Protein AF-W4V9T0-F1 (afdb_monomer)

InterPro domains:
  IPR025334 Domain of unknown function DUF4240 [PF14024] (1-126)

Radius of gyration: 16.54 Å; Cα contacts (8 Å, |Δi|>4): 198; chains: 1; bounding box: 36×35×48 Å

Structure (mmCIF, N/CA/C/O backbone):
data_AF-W4V9T0-F1
#
_entry.id   AF-W4V9T0-F1
#
loop_
_atom_site.group_PDB
_atom_site.id
_atom_site.type_symbol
_atom_site.label_atom_id
_atom_site.label_alt_id
_atom_site.label_comp_id
_atom_site.label_asym_id
_atom_site.label_entity_id
_atom_site.label_seq_id
_atom_site.pdbx_PDB_ins_code
_atom_site.Cartn_x
_atom_site.Cartn_y
_atom_site.Cartn_z
_atom_site.occupancy
_atom_site.B_iso_or_equiv
_atom_site.auth_seq_id
_atom_site.auth_comp_id
_atom_site.auth_asym_id
_atom_site.auth_atom_id
_atom_site.pdbx_PDB_model_num
ATOM 1 N N . MET A 1 1 ? -16.808 -3.045 7.007 1.00 94.62 1 MET A N 1
ATOM 2 C CA . MET A 1 1 ? -16.884 -2.157 5.826 1.00 94.62 1 MET A CA 1
ATOM 3 C C . MET A 1 1 ? -16.860 -2.971 4.545 1.00 94.62 1 MET A C 1
ATOM 5 O O . MET A 1 1 ? -16.642 -4.174 4.599 1.00 94.62 1 MET A O 1
ATOM 9 N N . ASN A 1 2 ? -17.114 -2.325 3.405 1.00 96.62 2 ASN A N 1
ATOM 10 C CA . ASN A 1 2 ? -16.935 -2.887 2.065 1.00 96.62 2 ASN A CA 1
ATOM 11 C C . ASN A 1 2 ? -15.796 -2.164 1.320 1.00 96.62 2 ASN A C 1
ATOM 13 O O . ASN A 1 2 ? -15.289 -1.150 1.803 1.00 96.62 2 ASN A O 1
ATOM 17 N N . ASP A 1 3 ? -15.427 -2.662 0.136 1.00 97.94 3 ASP A N 1
ATOM 18 C CA . ASP A 1 3 ? -14.337 -2.107 -0.678 1.00 97.94 3 ASP A CA 1
ATOM 19 C C . ASP A 1 3 ? -14.522 -0.619 -1.010 1.00 97.94 3 ASP A C 1
ATOM 21 O O . ASP A 1 3 ? -13.559 0.139 -0.976 1.00 97.94 3 ASP A O 1
ATOM 25 N N . ASN A 1 4 ? -15.752 -0.173 -1.286 1.00 97.94 4 ASN A N 1
ATOM 26 C CA . ASN A 1 4 ? -16.007 1.237 -1.590 1.00 97.94 4 ASN A CA 1
ATOM 27 C C . ASN A 1 4 ? -15.644 2.129 -0.402 1.00 97.94 4 ASN A C 1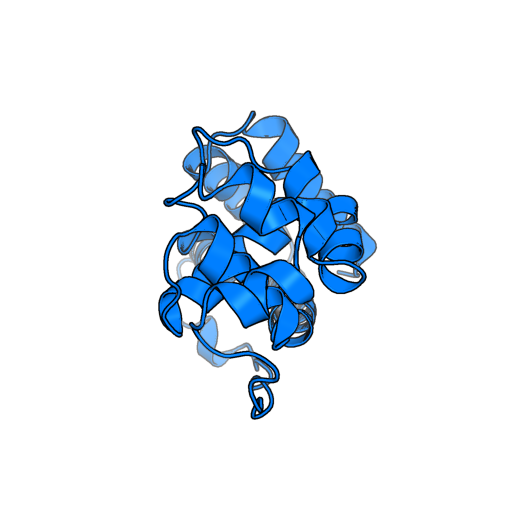
ATOM 29 O O . ASN A 1 4 ? -14.969 3.137 -0.577 1.00 97.94 4 ASN A O 1
ATOM 33 N N . LYS A 1 5 ? -16.045 1.739 0.815 1.00 98.00 5 LYS A N 1
ATOM 34 C CA . LYS A 1 5 ? -15.739 2.532 2.004 1.00 98.00 5 LYS A CA 1
ATOM 35 C C . LYS A 1 5 ? -14.250 2.514 2.357 1.00 98.00 5 LYS A C 1
ATOM 37 O O . LYS A 1 5 ? -13.732 3.523 2.825 1.00 98.00 5 LYS A O 1
ATOM 42 N N . PHE A 1 6 ? -13.577 1.390 2.123 1.00 98.69 6 PHE A N 1
ATOM 43 C CA . PHE A 1 6 ? -12.125 1.288 2.254 1.00 98.69 6 PHE A CA 1
ATOM 44 C C . PHE A 1 6 ? -11.420 2.304 1.344 1.00 98.69 6 PHE A C 1
ATOM 46 O O . PHE A 1 6 ? -10.661 3.138 1.832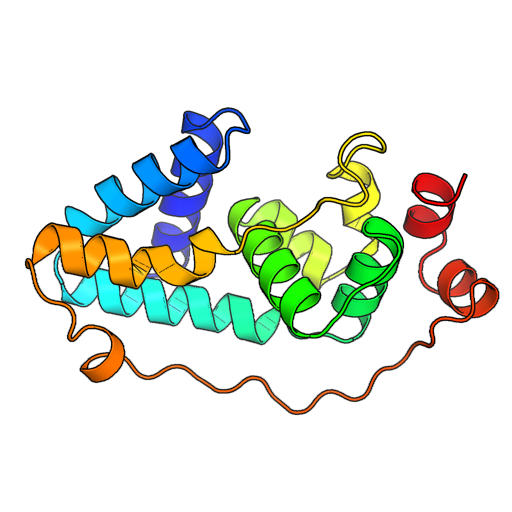 1.00 98.69 6 PHE A O 1
ATOM 53 N N . TRP A 1 7 ? -11.742 2.296 0.047 1.00 98.69 7 TRP A N 1
ATOM 54 C CA . TRP A 1 7 ? -11.132 3.216 -0.912 1.00 98.69 7 TRP A CA 1
ATOM 55 C C . TRP A 1 7 ? -11.479 4.680 -0.630 1.00 98.69 7 TRP A C 1
ATOM 57 O O . TRP A 1 7 ? -10.592 5.521 -0.698 1.00 98.69 7 TRP A O 1
ATOM 67 N N . GLU A 1 8 ? -12.708 4.984 -0.196 1.00 98.19 8 GLU A N 1
ATOM 68 C CA . GLU A 1 8 ? -13.071 6.336 0.260 1.00 98.19 8 GLU A CA 1
ATOM 69 C C . GLU A 1 8 ? -12.153 6.843 1.385 1.00 98.19 8 GLU A C 1
ATOM 71 O O . GLU A 1 8 ? -11.761 8.007 1.373 1.00 98.19 8 GLU A O 1
ATOM 76 N N . LEU A 1 9 ? -11.810 5.996 2.366 1.00 98.50 9 LEU A N 1
ATOM 77 C CA . LEU A 1 9 ? -10.926 6.382 3.474 1.00 98.50 9 LEU A CA 1
ATOM 78 C C . LEU A 1 9 ? -9.496 6.656 2.993 1.00 98.50 9 LEU A C 1
ATOM 80 O O . LEU A 1 9 ? -8.892 7.645 3.418 1.00 98.50 9 LEU A O 1
ATOM 84 N N . ILE A 1 10 ? -8.979 5.814 2.093 1.00 98.56 10 ILE A N 1
ATOM 85 C CA . ILE A 1 10 ? -7.664 6.000 1.470 1.00 98.56 10 ILE A CA 1
ATOM 86 C C . ILE A 1 10 ? -7.639 7.308 0.667 1.00 98.56 10 ILE A C 1
ATOM 88 O O . ILE A 1 10 ? -6.806 8.174 0.944 1.00 98.56 10 ILE A O 1
ATOM 92 N N . ASP A 1 11 ? -8.590 7.504 -0.246 1.00 97.56 11 ASP A N 1
ATOM 93 C CA . ASP A 1 11 ? -8.662 8.679 -1.121 1.00 97.56 11 ASP A CA 1
ATOM 94 C C . ASP A 1 11 ? -8.826 9.978 -0.315 1.00 97.56 11 ASP A C 1
ATOM 96 O O . ASP A 1 11 ? -8.166 10.989 -0.586 1.00 97.56 11 ASP A O 1
ATOM 100 N N . ASP A 1 12 ? -9.662 9.964 0.729 1.00 97.12 12 ASP A N 1
ATOM 101 C CA . ASP A 1 12 ? -9.829 11.112 1.619 1.00 97.12 12 ASP A CA 1
ATOM 102 C C . ASP A 1 12 ? -8.556 11.430 2.408 1.00 97.12 12 ASP A C 1
ATOM 104 O O . ASP A 1 12 ? -8.241 12.612 2.587 1.00 97.12 12 ASP A O 1
ATOM 108 N N . SER A 1 13 ? -7.827 10.412 2.879 1.00 97.75 13 SER A N 1
ATOM 109 C CA . SER A 1 13 ? -6.560 10.605 3.596 1.00 97.75 13 SER A CA 1
ATOM 110 C C . SER A 1 13 ? -5.497 11.228 2.685 1.00 97.75 13 SER A C 1
ATOM 112 O O . SER A 1 13 ? -4.932 12.262 3.046 1.00 97.75 13 SER A O 1
ATOM 114 N N . LYS A 1 14 ? -5.323 10.701 1.464 1.00 96.56 14 LYS A N 1
ATOM 115 C CA . LYS A 1 14 ? -4.399 11.223 0.445 1.00 96.56 14 LYS A CA 1
ATOM 116 C C . LYS A 1 14 ? -4.723 12.670 0.075 1.00 96.56 14 LYS A C 1
ATOM 118 O O . LYS A 1 14 ? -3.857 13.545 0.031 1.00 96.56 14 LYS A O 1
ATOM 123 N N . ARG A 1 15 ? -6.004 12.966 -0.155 1.00 96.75 15 ARG A N 1
ATOM 124 C CA . ARG A 1 15 ? -6.456 14.319 -0.508 1.00 96.75 15 ARG A CA 1
ATOM 125 C C . ARG A 1 15 ? -6.213 15.325 0.617 1.00 96.75 15 ARG A C 1
ATOM 127 O O . ARG A 1 15 ? -5.872 16.477 0.345 1.00 96.75 15 ARG A O 1
ATOM 134 N N . LYS A 1 16 ? -6.426 14.929 1.875 1.00 96.62 16 LYS A N 1
ATOM 135 C CA . LYS A 1 16 ? -6.213 15.801 3.042 1.00 96.62 16 LYS A CA 1
ATOM 136 C C . LYS A 1 16 ? -4.734 15.987 3.368 1.00 96.62 16 LYS A C 1
ATOM 138 O O . LYS A 1 16 ? -4.369 17.074 3.817 1.00 96.62 16 LYS A O 1
ATOM 143 N N . SER A 1 17 ? -3.906 14.974 3.123 1.00 96.56 17 SER A N 1
ATOM 144 C CA . SER A 1 17 ? -2.473 15.023 3.402 1.00 96.56 17 SER A CA 1
ATOM 145 C C . SER A 1 17 ? -1.700 15.922 2.441 1.00 96.56 17 SER A C 1
ATOM 147 O O . SER A 1 17 ? -0.686 16.494 2.828 1.00 96.56 17 SER A O 1
ATOM 149 N N . LYS A 1 18 ? -2.215 16.121 1.217 1.00 94.06 18 LYS A N 1
ATOM 150 C CA . LYS A 1 18 ? -1.578 16.937 0.167 1.00 94.06 18 LYS A CA 1
ATOM 151 C C . LYS A 1 18 ? -0.160 16.456 -0.172 1.00 94.06 18 LYS A C 1
ATOM 153 O O . LYS A 1 18 ? 0.723 17.280 -0.394 1.00 94.06 18 LYS A O 1
ATOM 158 N N . GLY A 1 19 ? 0.027 15.136 -0.206 1.00 89.19 19 GLY A N 1
ATOM 159 C CA . GLY A 1 19 ? 1.304 14.499 -0.542 1.00 89.19 19 GLY A CA 1
ATOM 160 C C . GLY A 1 19 ? 2.249 14.292 0.642 1.00 89.19 19 GLY A C 1
ATOM 161 O O . GLY A 1 19 ? 3.369 13.860 0.434 1.00 89.19 19 GLY A O 1
ATOM 162 N N . ASP A 1 20 ? 1.817 14.588 1.869 1.00 96.38 20 ASP A N 1
ATOM 163 C CA . ASP A 1 20 ? 2.590 14.344 3.090 1.00 96.38 20 ASP A CA 1
ATOM 164 C C . ASP A 1 20 ? 2.250 12.948 3.666 1.00 96.38 20 ASP A C 1
ATOM 166 O O . ASP A 1 20 ? 1.108 12.744 4.098 1.00 96.38 20 ASP A O 1
ATOM 170 N N . PRO A 1 21 ? 3.178 11.973 3.656 1.00 95.38 21 PRO A N 1
ATOM 171 C CA . PRO A 1 21 ? 2.895 10.613 4.119 1.00 95.38 21 PRO A CA 1
ATOM 172 C C . PRO A 1 21 ? 2.502 10.555 5.599 1.00 95.38 21 PRO A C 1
ATOM 174 O O . PRO A 1 21 ? 1.508 9.914 5.941 1.00 95.38 21 PRO A O 1
ATOM 177 N N . GLU A 1 22 ? 3.196 11.293 6.468 1.00 97.38 22 GLU A N 1
ATOM 178 C CA . GLU A 1 22 ? 2.915 11.317 7.909 1.00 97.38 22 GLU A CA 1
ATOM 179 C C . GLU A 1 22 ? 1.490 11.820 8.168 1.00 97.38 22 GLU A C 1
ATOM 181 O O . GLU A 1 22 ? 0.698 11.168 8.854 1.00 97.38 22 GLU A O 1
ATOM 186 N N . LYS A 1 23 ? 1.096 12.927 7.521 1.00 98.25 23 LYS A N 1
ATOM 187 C CA . LYS A 1 23 ? -0.284 13.428 7.625 1.00 98.25 23 LYS A CA 1
ATOM 188 C C . LYS A 1 23 ? -1.304 12.440 7.075 1.00 98.25 23 LYS A C 1
ATOM 190 O O . LYS A 1 23 ? -2.429 12.384 7.575 1.00 98.25 23 LYS A O 1
ATOM 195 N N . GLN A 1 24 ? -0.967 11.696 6.020 1.00 98.50 24 GLN A N 1
ATOM 196 C CA . GLN A 1 24 ? -1.871 10.688 5.471 1.00 98.50 24 GLN A CA 1
ATOM 197 C C . GLN A 1 24 ? -2.162 9.602 6.509 1.00 98.50 24 GLN A C 1
ATOM 199 O O . GLN A 1 24 ? -3.336 9.291 6.728 1.00 98.50 24 GLN A O 1
ATOM 204 N N . ILE A 1 25 ? -1.127 9.101 7.189 1.00 98.56 25 ILE A N 1
ATOM 205 C CA . ILE A 1 25 ? -1.262 8.148 8.296 1.00 98.56 25 ILE A CA 1
ATOM 206 C C . ILE A 1 25 ? -2.097 8.744 9.425 1.00 98.56 25 ILE A C 1
ATOM 208 O O . ILE A 1 25 ? -3.083 8.128 9.829 1.00 98.56 25 ILE A O 1
ATOM 212 N N . GLU A 1 26 ? -1.792 9.963 9.880 1.00 98.38 26 GLU A N 1
ATOM 213 C CA . GLU A 1 26 ? -2.549 10.629 10.948 1.00 98.38 26 GLU A CA 1
ATOM 214 C C . GLU A 1 26 ? -4.049 10.708 10.633 1.00 98.38 26 GLU A C 1
ATOM 216 O O . GLU A 1 26 ? -4.891 10.355 11.469 1.00 98.38 26 GLU A O 1
ATOM 221 N N . PHE A 1 27 ? -4.408 11.143 9.419 1.00 98.38 27 PHE A N 1
ATOM 222 C CA . PHE A 1 27 ? -5.805 11.219 8.999 1.00 98.38 27 PHE A CA 1
ATOM 223 C C . PHE A 1 27 ? -6.452 9.841 8.907 1.00 98.38 27 PHE A C 1
ATOM 225 O O . PHE A 1 27 ? -7.607 9.689 9.312 1.00 98.38 27 PHE A O 1
ATOM 232 N N . LEU A 1 28 ? -5.747 8.859 8.350 1.00 98.25 28 LEU A N 1
ATOM 233 C CA . LEU A 1 28 ? -6.281 7.522 8.140 1.00 98.25 28 LEU A CA 1
ATOM 234 C C . LEU A 1 28 ? -6.521 6.813 9.479 1.00 98.25 28 LEU A C 1
ATOM 236 O O . LEU A 1 28 ? -7.646 6.386 9.738 1.00 98.25 28 LEU A O 1
ATOM 240 N N . VAL A 1 29 ? -5.522 6.798 10.366 1.00 98.75 29 VAL A N 1
ATOM 241 C CA . VAL A 1 29 ? -5.606 6.229 11.721 1.00 98.75 29 VAL A CA 1
ATOM 242 C C . VAL A 1 29 ? -6.726 6.890 12.519 1.00 98.75 29 VAL A C 1
ATOM 244 O O . VAL A 1 29 ? -7.573 6.192 13.078 1.00 98.75 29 VAL A O 1
ATOM 247 N N . SER A 1 30 ? -6.792 8.227 12.516 1.00 98.38 30 SER A N 1
ATOM 248 C CA . SER A 1 30 ? -7.840 8.962 13.235 1.00 98.38 30 SER A CA 1
ATOM 249 C C . SER A 1 30 ? -9.237 8.599 12.728 1.00 98.38 30 SER A C 1
ATOM 251 O O . SER A 1 30 ? -10.130 8.327 13.524 1.00 98.38 30 SER A O 1
ATOM 253 N N . ASN A 1 31 ? -9.442 8.539 11.408 1.00 98.06 31 ASN A N 1
ATOM 254 C CA . ASN A 1 31 ? -10.754 8.206 10.847 1.00 98.06 31 ASN A CA 1
ATOM 255 C C . ASN A 1 31 ? -11.147 6.744 11.109 1.00 98.06 31 ASN A C 1
ATOM 257 O O . ASN A 1 31 ? -12.322 6.473 11.351 1.00 98.06 31 ASN A O 1
ATOM 261 N N . ILE A 1 32 ? -10.195 5.805 11.057 1.00 98.56 32 ILE A N 1
ATOM 262 C CA . ILE A 1 32 ? -10.456 4.384 11.325 1.00 98.56 32 ILE A CA 1
ATOM 263 C C . ILE A 1 32 ? -10.776 4.165 12.812 1.00 98.56 32 ILE A C 1
ATOM 265 O O . ILE A 1 32 ? -11.690 3.403 13.126 1.00 98.56 32 ILE A O 1
ATOM 269 N N . ALA A 1 33 ? -10.099 4.860 13.733 1.00 98.56 33 ALA A N 1
ATOM 270 C CA . ALA A 1 33 ? -10.316 4.717 15.177 1.00 98.56 33 ALA A CA 1
ATOM 271 C C . ALA A 1 33 ? -11.733 5.133 15.630 1.00 98.56 33 ALA A C 1
ATOM 273 O O . ALA A 1 33 ? -12.271 4.588 16.604 1.00 98.56 33 ALA A O 1
ATOM 274 N N . GLU A 1 34 ? -12.380 6.042 14.895 1.00 98.19 34 GLU A N 1
ATOM 275 C CA . GLU A 1 34 ? -13.776 6.440 15.126 1.00 98.19 34 GLU A CA 1
ATOM 276 C C . GLU A 1 34 ? -14.787 5.342 14.743 1.00 98.19 34 GLU A C 1
ATOM 278 O O . GLU A 1 34 ? -15.917 5.320 15.240 1.00 98.19 34 GLU A O 1
ATOM 283 N N . LEU A 1 35 ? -14.398 4.374 13.908 1.00 98.00 35 LEU A N 1
ATOM 284 C CA . LEU A 1 35 ? -15.274 3.284 13.473 1.00 98.00 35 L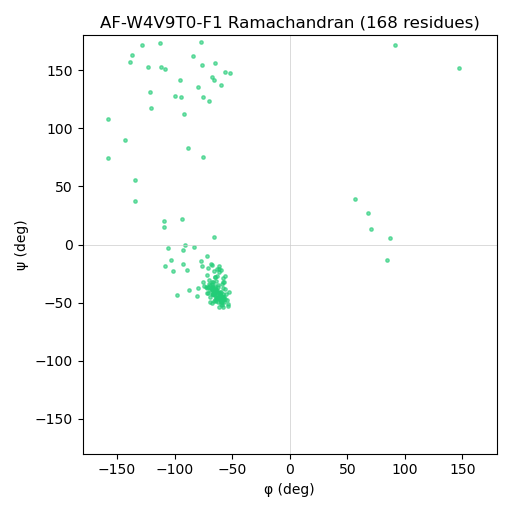EU A CA 1
ATOM 285 C C . LEU A 1 35 ? -15.452 2.219 14.566 1.00 98.00 35 LEU A C 1
ATOM 287 O O . LEU A 1 35 ? -14.572 2.048 15.409 1.00 98.00 35 LEU A O 1
ATOM 291 N N . PRO A 1 36 ? -16.558 1.453 14.581 1.00 98.06 36 PRO A N 1
ATOM 292 C CA . PRO A 1 36 ? -16.685 0.270 15.437 1.00 98.06 36 PRO A CA 1
ATOM 293 C C . PRO A 1 36 ? -15.496 -0.695 15.281 1.00 98.06 36 PRO A C 1
ATOM 295 O O . PRO A 1 36 ? -14.982 -0.845 14.180 1.00 98.06 36 PRO A O 1
ATOM 298 N N . GLU A 1 37 ? -15.094 -1.406 16.342 1.00 97.56 37 GLU A N 1
ATOM 299 C CA . GLU A 1 37 ? -13.937 -2.332 16.297 1.00 97.56 37 GLU A CA 1
ATOM 300 C C . GLU A 1 37 ? -14.029 -3.344 15.144 1.00 97.56 37 GLU A C 1
ATOM 302 O O . GLU A 1 37 ? -13.056 -3.557 14.428 1.00 97.56 37 GLU A O 1
ATOM 307 N N . GLN A 1 38 ? -15.226 -3.888 14.892 1.00 97.06 38 GLN A N 1
ATOM 308 C CA . GLN A 1 38 ? -15.454 -4.800 13.768 1.00 97.06 38 GLN A CA 1
ATOM 309 C C . GLN A 1 38 ? -15.112 -4.167 12.413 1.00 97.06 38 GLN A C 1
ATOM 311 O O . GLN A 1 38 ? -14.592 -4.838 11.531 1.00 97.06 38 GLN A O 1
ATOM 316 N N . GLU A 1 39 ? -15.391 -2.877 12.233 1.00 98.19 39 GLU A N 1
ATOM 317 C CA . GLU A 1 39 ? -15.076 -2.166 10.996 1.00 98.19 39 GLU A CA 1
ATOM 318 C C . GLU A 1 39 ? -13.564 -1.977 10.822 1.00 98.19 39 GLU A C 1
ATOM 320 O O . GLU A 1 39 ? -13.096 -2.029 9.690 1.00 98.19 39 GLU A O 1
ATOM 325 N N . ILE A 1 40 ? -12.795 -1.852 11.912 1.00 98.44 40 ILE A N 1
ATOM 326 C CA . ILE A 1 40 ? -11.322 -1.832 11.866 1.00 98.44 40 ILE A CA 1
ATOM 327 C C . ILE A 1 40 ? -10.784 -3.185 11.377 1.00 98.44 40 ILE A C 1
ATOM 329 O O . ILE A 1 40 ? -9.909 -3.226 10.516 1.00 98.44 40 ILE A O 1
ATOM 333 N N . TYR A 1 41 ? -11.345 -4.300 11.857 1.00 97.94 41 TYR A N 1
ATOM 334 C CA . TYR A 1 41 ? -10.963 -5.634 11.375 1.00 97.94 41 TYR A CA 1
ATOM 335 C C . TYR A 1 41 ? -11.322 -5.842 9.899 1.00 97.94 41 TYR A C 1
ATOM 337 O O . TYR A 1 41 ? -10.536 -6.410 9.143 1.00 97.94 41 TYR A O 1
ATOM 345 N N . GLU A 1 42 ? -12.490 -5.360 9.461 1.00 97.69 42 GLU A N 1
ATOM 346 C CA . GLU A 1 42 ? -12.852 -5.413 8.042 1.00 97.69 42 GLU A CA 1
ATOM 347 C C . GLU A 1 42 ? -11.964 -4.497 7.183 1.00 97.69 42 GLU A C 1
ATOM 349 O O . GLU A 1 42 ? -11.666 -4.865 6.049 1.00 97.69 42 GLU A O 1
ATOM 354 N N . PHE A 1 43 ? -11.515 -3.343 7.698 1.00 98.38 43 PHE A N 1
ATOM 355 C CA . PHE A 1 43 ? -10.521 -2.507 7.015 1.00 98.38 43 PHE A CA 1
ATOM 356 C C . PHE A 1 43 ? -9.230 -3.294 6.782 1.00 98.38 43 PHE A C 1
ATOM 358 O O . PHE A 1 43 ? -8.787 -3.386 5.642 1.00 98.38 43 PHE A O 1
ATOM 365 N N . ASP A 1 44 ? -8.673 -3.917 7.828 1.00 98.12 44 ASP A N 1
ATOM 366 C CA . ASP A 1 44 ? -7.434 -4.703 7.735 1.00 98.12 44 ASP A CA 1
ATOM 367 C C . ASP A 1 44 ? -7.556 -5.845 6.730 1.00 98.12 44 ASP A C 1
ATOM 369 O O . ASP A 1 44 ? -6.697 -6.037 5.875 1.00 98.12 44 ASP A O 1
ATOM 373 N N . LYS A 1 45 ? -8.677 -6.565 6.775 1.00 97.50 45 LYS A N 1
ATOM 374 C CA . LYS A 1 45 ? -8.961 -7.654 5.845 1.00 97.50 45 LYS A CA 1
ATOM 375 C C . LYS A 1 45 ? -9.014 -7.180 4.391 1.00 97.50 45 LYS A C 1
ATOM 377 O O . LYS A 1 45 ? -8.503 -7.870 3.509 1.00 97.50 45 LYS A O 1
ATOM 382 N N . ILE A 1 46 ? -9.643 -6.035 4.121 1.00 98.19 46 ILE A N 1
ATOM 383 C CA . ILE A 1 46 ? -9.709 -5.467 2.768 1.00 98.19 46 ILE A CA 1
ATOM 384 C C . ILE A 1 46 ? -8.337 -4.936 2.343 1.00 98.19 46 ILE A C 1
ATOM 386 O O . ILE A 1 46 ? -7.920 -5.207 1.219 1.00 98.19 46 ILE A O 1
ATOM 390 N N . PHE A 1 47 ? -7.612 -4.260 3.236 1.00 98.25 47 PHE A N 1
ATOM 391 C CA . PHE A 1 47 ? -6.238 -3.830 2.987 1.00 98.25 47 PHE A CA 1
ATOM 392 C C . PHE A 1 47 ? -5.377 -5.025 2.567 1.00 98.25 47 PHE A C 1
ATOM 394 O O . PHE A 1 47 ? -4.773 -5.005 1.499 1.00 98.25 47 PHE A O 1
ATOM 401 N N . TYR A 1 48 ? -5.411 -6.115 3.339 1.00 97.12 48 TYR A N 1
ATOM 402 C CA . TYR A 1 48 ? -4.636 -7.321 3.049 1.00 97.12 48 TYR A CA 1
ATOM 403 C C . TYR A 1 48 ? -5.072 -8.043 1.780 1.00 97.12 48 TYR A C 1
ATOM 405 O O . TYR A 1 48 ? -4.234 -8.606 1.083 1.00 97.12 48 TYR A O 1
ATOM 413 N N . LYS A 1 49 ? -6.360 -8.000 1.429 1.00 97.12 49 LYS A N 1
ATOM 414 C CA . LYS A 1 49 ? -6.839 -8.499 0.134 1.00 97.12 49 LYS A CA 1
ATOM 415 C C . LYS A 1 49 ? -6.139 -7.779 -1.025 1.00 97.12 49 LYS A C 1
ATOM 417 O O . LYS A 1 49 ? -5.695 -8.447 -1.955 1.00 97.12 49 LYS A O 1
ATOM 422 N N . TYR A 1 50 ? -6.031 -6.450 -0.978 1.00 98.38 50 TYR A N 1
ATOM 423 C CA . TYR A 1 50 ? -5.326 -5.677 -2.008 1.00 98.38 50 TYR A CA 1
ATOM 424 C C . TYR A 1 50 ? -3.805 -5.820 -1.901 1.00 98.38 50 TYR A C 1
ATOM 426 O O . TYR A 1 50 ? -3.123 -5.925 -2.913 1.00 98.38 50 TYR A O 1
ATOM 434 N N . TYR A 1 51 ? -3.265 -5.913 -0.692 1.00 98.12 51 TYR A N 1
ATOM 435 C CA . TYR A 1 51 ? -1.844 -6.157 -0.481 1.00 98.12 51 TYR A CA 1
ATOM 436 C C . TYR A 1 51 ? -1.385 -7.483 -1.101 1.00 98.12 51 TYR A C 1
ATOM 438 O O . TYR A 1 51 ? -0.412 -7.522 -1.847 1.00 98.12 51 TYR A O 1
ATOM 446 N N . VAL A 1 52 ? -2.123 -8.570 -0.861 1.00 97.38 52 VAL A N 1
ATOM 447 C CA . VAL A 1 52 ? -1.845 -9.880 -1.466 1.00 97.38 52 VAL A CA 1
ATOM 448 C C . VAL A 1 52 ? -2.046 -9.833 -2.981 1.00 97.38 52 VAL A C 1
ATOM 450 O O . VAL A 1 52 ? -1.231 -10.376 -3.719 1.00 97.38 52 VAL A O 1
ATOM 453 N N . ALA A 1 53 ? -3.096 -9.162 -3.465 1.00 97.44 53 ALA A N 1
ATOM 454 C CA . ALA A 1 53 ? -3.361 -9.063 -4.900 1.00 97.44 53 ALA A CA 1
ATOM 455 C C . ALA A 1 53 ? -2.276 -8.292 -5.672 1.00 97.44 53 ALA A C 1
ATOM 457 O O . ALA A 1 53 ? -2.065 -8.590 -6.843 1.00 97.44 53 ALA A O 1
ATOM 458 N N . SER A 1 54 ? -1.573 -7.344 -5.040 1.00 98.06 54 SER A N 1
ATOM 459 C CA . SER A 1 54 ? -0.457 -6.623 -5.667 1.00 98.06 54 SER A CA 1
ATOM 460 C C . SER A 1 54 ? 0.877 -7.373 -5.615 1.00 98.06 54 SER A C 1
ATOM 462 O O . SER A 1 54 ? 1.856 -6.893 -6.186 1.00 98.06 54 SER A O 1
ATOM 464 N N . TYR A 1 55 ? 0.935 -8.555 -4.990 1.00 97.81 55 TYR A N 1
ATOM 465 C CA . TYR A 1 55 ? 2.119 -9.418 -4.996 1.00 97.81 55 TYR A CA 1
ATOM 466 C C . TYR A 1 55 ? 2.263 -10.130 -6.350 1.00 97.81 55 TYR A C 1
ATOM 468 O O . TYR A 1 55 ? 1.931 -11.304 -6.504 1.00 97.81 55 TYR A O 1
ATOM 476 N N . THR A 1 56 ? 2.699 -9.377 -7.361 1.00 97.44 56 THR A N 1
ATOM 477 C CA . THR A 1 56 ? 2.871 -9.839 -8.747 1.00 97.44 56 THR A CA 1
ATOM 478 C C . THR A 1 56 ? 4.303 -9.613 -9.213 1.00 97.44 56 THR A C 1
ATOM 480 O O . THR A 1 56 ? 4.985 -8.706 -8.728 1.00 97.44 56 THR A O 1
ATOM 483 N N . SER A 1 57 ? 4.770 -10.436 -10.154 1.00 97.50 57 SER A N 1
ATOM 484 C CA . SER A 1 57 ? 6.158 -10.388 -10.602 1.00 97.50 57 SER A CA 1
ATOM 485 C C . SER A 1 57 ? 6.421 -9.081 -11.340 1.00 97.50 57 SER A C 1
ATOM 487 O O . SER A 1 57 ? 7.446 -8.440 -11.134 1.00 97.50 57 SER A O 1
ATOM 489 N N . GLU A 1 58 ? 5.453 -8.637 -12.132 1.00 98.00 58 GLU A N 1
ATOM 490 C CA . GLU A 1 58 ? 5.532 -7.441 -12.951 1.00 98.00 58 GLU A CA 1
ATOM 491 C C . GLU A 1 58 ? 5.503 -6.154 -12.113 1.00 98.00 58 GLU A C 1
ATOM 493 O O . GLU A 1 58 ? 6.234 -5.215 -12.423 1.00 98.00 58 GLU A O 1
ATOM 498 N N . LEU A 1 59 ? 4.727 -6.103 -11.019 1.00 98.31 59 LEU A N 1
ATOM 499 C CA . LEU A 1 59 ? 4.811 -4.975 -10.081 1.00 98.31 59 LEU A CA 1
ATOM 500 C C . LEU A 1 59 ? 6.147 -4.947 -9.339 1.00 98.31 59 LEU A C 1
ATOM 502 O O . LEU A 1 59 ? 6.643 -3.861 -9.048 1.00 98.31 59 LEU A O 1
ATOM 506 N N . TRP A 1 60 ? 6.748 -6.105 -9.064 1.00 98.31 60 TRP A N 1
ATOM 507 C CA . TRP A 1 60 ? 8.086 -6.153 -8.478 1.00 98.31 60 TRP A CA 1
ATOM 508 C C . TRP A 1 60 ? 9.136 -5.622 -9.458 1.00 98.31 60 TRP A C 1
ATOM 510 O O . TRP A 1 60 ? 9.967 -4.804 -9.074 1.00 98.31 60 TRP A O 1
ATOM 520 N N . ALA A 1 61 ? 9.056 -5.987 -10.742 1.00 98.31 61 ALA A N 1
ATOM 521 C CA . ALA A 1 61 ? 9.922 -5.413 -11.774 1.00 98.31 61 ALA A CA 1
ATOM 522 C C . ALA A 1 61 ? 9.775 -3.889 -11.849 1.00 98.31 61 ALA A C 1
ATOM 524 O O . ALA A 1 61 ? 10.769 -3.166 -11.889 1.00 98.31 61 ALA A O 1
ATOM 525 N N . ALA A 1 62 ? 8.535 -3.390 -11.821 1.00 98.50 62 ALA A N 1
ATOM 526 C CA . ALA A 1 62 ? 8.274 -1.958 -11.819 1.00 98.50 62 ALA A CA 1
ATOM 527 C C . ALA A 1 62 ? 8.890 -1.278 -10.588 1.00 98.50 62 ALA A C 1
ATOM 529 O O . ALA A 1 62 ? 9.597 -0.285 -10.742 1.00 98.50 62 ALA A O 1
ATOM 530 N N . ALA A 1 63 ? 8.690 -1.840 -9.391 1.00 98.38 63 ALA A N 1
ATOM 531 C CA . ALA A 1 63 ? 9.301 -1.347 -8.159 1.00 98.38 63 ALA A CA 1
ATOM 532 C C . ALA A 1 63 ? 10.836 -1.333 -8.251 1.00 98.38 63 ALA A C 1
ATOM 534 O O . ALA A 1 63 ? 11.460 -0.341 -7.887 1.00 98.38 63 ALA A O 1
ATOM 535 N N . TYR A 1 64 ? 11.440 -2.389 -8.807 1.00 98.00 64 TYR A N 1
ATOM 536 C CA . TYR A 1 64 ? 12.880 -2.478 -9.045 1.00 98.00 64 TYR A CA 1
ATOM 537 C C . TYR A 1 64 ? 13.380 -1.368 -9.973 1.00 98.00 64 TYR A C 1
ATOM 539 O O . TYR A 1 64 ? 14.347 -0.687 -9.640 1.00 98.00 64 TYR A O 1
ATOM 547 N N . ILE A 1 65 ? 12.711 -1.140 -11.108 1.00 98.31 65 ILE A N 1
ATOM 548 C CA . ILE A 1 65 ? 13.091 -0.089 -12.062 1.00 98.31 65 ILE A CA 1
ATOM 549 C C . ILE A 1 65 ? 12.978 1.295 -11.415 1.00 98.31 65 ILE A C 1
ATOM 551 O O . ILE A 1 65 ? 13.922 2.079 -11.487 1.00 98.31 65 ILE A O 1
ATOM 555 N N . ILE A 1 66 ? 11.842 1.578 -10.772 1.00 98.25 66 ILE A N 1
ATOM 556 C CA . ILE A 1 66 ? 11.518 2.885 -10.182 1.00 98.25 66 ILE A CA 1
ATOM 557 C C . ILE A 1 66 ? 12.450 3.226 -9.014 1.00 98.25 66 ILE A C 1
ATOM 559 O O . ILE A 1 66 ? 12.864 4.375 -8.874 1.00 98.25 66 ILE A O 1
ATOM 563 N N . ASN A 1 67 ? 12.779 2.246 -8.170 1.00 97.38 67 ASN A N 1
ATOM 564 C CA . ASN A 1 67 ? 13.620 2.467 -6.994 1.00 97.38 67 ASN A CA 1
ATOM 565 C C . ASN A 1 67 ? 15.118 2.221 -7.248 1.00 97.38 67 ASN A C 1
ATOM 567 O O . ASN A 1 67 ? 15.933 2.468 -6.362 1.00 97.38 67 ASN A O 1
ATOM 571 N N . GLY A 1 68 ? 15.507 1.754 -8.441 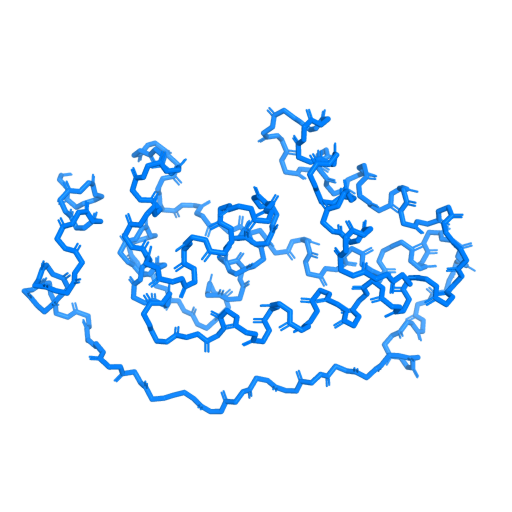1.00 95.56 68 GLY A N 1
ATOM 572 C CA . GLY A 1 68 ? 16.895 1.376 -8.739 1.00 95.56 68 GLY A CA 1
ATOM 573 C C . GLY A 1 68 ? 17.362 0.127 -7.976 1.00 95.56 68 GLY A C 1
ATOM 574 O O . GLY A 1 68 ? 18.546 -0.013 -7.672 1.00 95.56 68 GLY A O 1
ATOM 575 N N . GLY A 1 69 ? 16.423 -0.755 -7.630 1.00 95.00 69 GLY A N 1
ATOM 576 C CA . GLY A 1 69 ? 16.601 -1.930 -6.780 1.00 95.00 69 GLY A CA 1
ATOM 577 C C . GLY A 1 69 ? 15.338 -2.217 -5.963 1.00 95.00 69 GLY A C 1
ATOM 578 O O . GLY A 1 69 ? 14.564 -1.308 -5.672 1.00 95.00 69 GLY A O 1
ATOM 579 N N . CYS A 1 70 ? 15.091 -3.476 -5.592 1.00 95.62 70 CYS A N 1
ATOM 580 C CA . CYS A 1 70 ? 13.933 -3.825 -4.761 1.00 95.62 70 CYS A CA 1
ATOM 581 C C . CYS A 1 70 ? 14.140 -5.162 -4.034 1.00 95.62 70 CYS A C 1
ATOM 583 O O . CYS A 1 70 ? 14.117 -6.219 -4.663 1.00 95.62 70 CYS A O 1
ATOM 585 N N . SER A 1 71 ? 14.352 -5.106 -2.717 1.00 95.00 71 SER A N 1
ATOM 586 C CA . SER A 1 71 ? 14.325 -6.283 -1.838 1.00 95.00 71 SER A CA 1
ATOM 587 C C . SER A 1 71 ? 12.887 -6.722 -1.542 1.00 95.00 71 SER A C 1
ATOM 589 O O . SER A 1 71 ? 11.947 -6.005 -1.877 1.00 95.00 71 SER A O 1
ATOM 591 N N . ASP A 1 72 ? 12.718 -7.854 -0.854 1.00 94.06 72 ASP A N 1
ATOM 592 C CA . ASP A 1 72 ? 11.410 -8.318 -0.369 1.00 94.06 72 ASP A CA 1
ATOM 593 C C . ASP A 1 72 ? 10.704 -7.230 0.468 1.00 94.06 72 ASP A C 1
ATOM 595 O O . ASP A 1 72 ? 9.597 -6.813 0.133 1.00 94.06 72 ASP A O 1
ATOM 599 N N . ASP A 1 73 ? 11.385 -6.682 1.484 1.00 95.44 73 ASP A N 1
ATOM 600 C CA . ASP A 1 73 ? 10.850 -5.594 2.321 1.00 95.44 73 ASP A CA 1
ATOM 601 C C . ASP A 1 73 ? 10.590 -4.315 1.504 1.00 95.44 73 ASP A C 1
ATOM 603 O O . ASP A 1 73 ? 9.578 -3.637 1.675 1.00 95.44 73 ASP A O 1
ATOM 607 N N . GLY A 1 74 ? 11.475 -3.993 0.554 1.00 97.44 74 GLY A N 1
ATOM 608 C CA . GLY A 1 74 ? 11.278 -2.852 -0.339 1.00 97.44 74 GLY A CA 1
ATOM 609 C C . GLY A 1 74 ? 10.022 -3.007 -1.199 1.00 97.44 74 GLY A C 1
ATOM 610 O O . GLY A 1 74 ? 9.307 -2.033 -1.440 1.00 97.44 74 GLY A O 1
ATOM 611 N N . PHE A 1 75 ? 9.711 -4.232 -1.627 1.00 97.81 75 PHE A N 1
ATOM 612 C CA . PHE A 1 75 ? 8.505 -4.513 -2.392 1.00 97.81 75 PHE A CA 1
ATOM 613 C C . PHE A 1 75 ? 7.248 -4.438 -1.522 1.00 97.81 75 PHE A C 1
ATOM 615 O O . PHE A 1 75 ? 6.215 -3.928 -1.963 1.00 97.81 75 PHE A O 1
ATOM 622 N N . ASP A 1 76 ? 7.328 -4.880 -0.271 1.00 97.69 76 ASP A N 1
ATOM 623 C CA . ASP A 1 76 ? 6.270 -4.717 0.727 1.00 97.69 76 ASP A CA 1
ATOM 624 C C . ASP A 1 76 ? 5.903 -3.238 0.909 1.00 97.69 76 ASP A C 1
ATOM 626 O O . ASP A 1 76 ? 4.728 -2.857 0.821 1.00 97.69 76 ASP A O 1
ATOM 630 N N . TYR A 1 77 ? 6.908 -2.375 1.050 1.00 98.38 77 TYR A N 1
ATOM 631 C CA . TYR A 1 77 ? 6.692 -0.943 1.250 1.00 98.38 77 TYR A CA 1
ATOM 632 C C . TYR A 1 77 ? 6.198 -0.249 -0.017 1.00 98.38 77 TYR A C 1
ATOM 634 O O . TYR A 1 77 ? 5.312 0.604 0.056 1.00 98.38 77 TYR A O 1
ATOM 642 N N . PHE A 1 78 ? 6.697 -0.653 -1.186 1.00 98.69 78 PHE A N 1
ATOM 643 C CA . PHE A 1 78 ? 6.196 -0.179 -2.474 1.00 98.69 78 PHE A CA 1
ATOM 644 C C . PHE A 1 78 ? 4.713 -0.529 -2.672 1.00 98.69 78 PHE A C 1
ATOM 646 O O . PHE A 1 78 ? 3.923 0.293 -3.137 1.00 98.69 78 PHE A O 1
ATOM 653 N N . ARG A 1 79 ? 4.286 -1.738 -2.286 1.00 98.44 79 ARG A N 1
ATOM 654 C CA . ARG A 1 79 ? 2.870 -2.141 -2.349 1.00 98.44 79 ARG A CA 1
ATOM 655 C C . ARG A 1 79 ? 2.011 -1.366 -1.352 1.00 98.44 79 ARG A C 1
ATOM 657 O O . ARG A 1 79 ? 0.880 -1.011 -1.691 1.00 98.44 79 ARG A O 1
ATOM 664 N N . GLY A 1 80 ? 2.541 -1.069 -0.164 1.00 98.50 80 GLY A N 1
ATOM 665 C CA . GLY A 1 80 ? 1.927 -0.143 0.790 1.00 98.50 80 GLY A CA 1
ATOM 666 C C . GLY A 1 80 ? 1.711 1.241 0.173 1.00 98.50 80 GLY A C 1
ATOM 667 O O . GLY A 1 80 ? 0.587 1.755 0.176 1.00 98.50 80 GLY A O 1
ATOM 668 N N . TRP A 1 81 ? 2.753 1.797 -0.451 1.00 98.62 81 TRP A N 1
ATOM 669 C CA . TRP A 1 81 ? 2.679 3.050 -1.202 1.00 98.62 81 TRP A CA 1
ATOM 670 C C . TRP A 1 81 ? 1.625 2.980 -2.311 1.00 98.62 81 TRP A C 1
ATOM 672 O O . TRP A 1 81 ? 0.791 3.875 -2.422 1.00 98.62 81 TRP A O 1
ATOM 682 N N . LEU A 1 82 ? 1.584 1.895 -3.088 1.00 98.75 82 LEU A N 1
ATOM 683 C CA . LEU A 1 82 ? 0.645 1.756 -4.200 1.00 98.75 82 LEU A CA 1
ATOM 684 C C . LEU A 1 82 ? -0.813 1.796 -3.728 1.00 98.75 82 LEU A C 1
ATOM 686 O O . LEU A 1 82 ? -1.648 2.449 -4.353 1.00 98.75 82 LEU A O 1
ATOM 690 N N . ILE A 1 83 ? -1.123 1.136 -2.609 1.00 98.75 83 ILE A N 1
ATOM 691 C CA . ILE A 1 83 ? -2.455 1.203 -1.994 1.00 98.75 83 ILE A CA 1
ATOM 692 C C . ILE A 1 83 ? -2.742 2.628 -1.511 1.00 98.75 83 ILE A C 1
ATOM 694 O O . ILE A 1 83 ? -3.847 3.125 -1.727 1.00 98.75 83 ILE A O 1
ATOM 698 N N . SER A 1 84 ? -1.762 3.318 -0.917 1.00 98.44 84 SER A N 1
ATOM 699 C CA . SER A 1 84 ? -1.925 4.698 -0.436 1.00 98.44 84 SER A CA 1
ATOM 700 C C . SER A 1 84 ? -2.270 5.693 -1.547 1.00 98.44 84 SER A C 1
ATOM 702 O O . SER A 1 84 ? -2.879 6.732 -1.270 1.00 98.44 84 SER A O 1
ATOM 704 N N . GLN A 1 85 ? -1.923 5.373 -2.801 1.00 98.06 85 GLN A N 1
ATOM 705 C CA . GLN A 1 85 ? -2.212 6.214 -3.958 1.00 98.06 85 GLN A CA 1
ATOM 706 C C . GLN A 1 85 ? -3.693 6.247 -4.354 1.00 98.06 85 GLN A C 1
ATOM 708 O O . GLN A 1 85 ? -4.073 7.110 -5.155 1.00 98.06 85 GLN A O 1
ATOM 713 N N . GLY A 1 86 ? -4.524 5.386 -3.769 1.00 98.00 86 GLY A N 1
ATOM 714 C CA . GLY A 1 86 ? -5.951 5.321 -4.053 1.00 98.00 86 GLY A CA 1
ATOM 715 C C . GLY A 1 86 ? -6.300 4.337 -5.163 1.00 98.00 86 GLY A C 1
ATOM 716 O O . GLY A 1 86 ? -5.437 3.780 -5.848 1.00 98.00 86 GLY A O 1
ATOM 717 N N . LYS A 1 87 ? -7.606 4.118 -5.333 1.00 97.50 87 LYS A N 1
ATOM 718 C CA . LYS A 1 87 ? -8.134 2.993 -6.117 1.00 97.50 87 LYS A CA 1
ATOM 719 C C . LYS A 1 87 ? -7.684 3.006 -7.576 1.00 97.50 87 LYS A C 1
ATOM 721 O O . LYS A 1 87 ? -7.277 1.978 -8.102 1.00 97.50 87 LYS A O 1
ATOM 726 N N . GLU A 1 88 ? -7.784 4.161 -8.227 1.00 97.75 88 GLU A N 1
ATOM 727 C CA . GLU A 1 88 ? -7.518 4.291 -9.662 1.00 97.75 88 GLU A CA 1
ATOM 728 C C . GLU A 1 88 ? -6.054 3.986 -9.999 1.00 97.75 88 GLU A C 1
ATOM 730 O O . GLU A 1 88 ? -5.782 3.206 -10.907 1.00 97.75 88 GLU A O 1
ATOM 735 N N . VAL A 1 89 ? -5.114 4.544 -9.229 1.00 98.38 89 VAL A N 1
ATOM 736 C CA . VAL A 1 89 ? -3.679 4.284 -9.414 1.00 98.38 89 VAL A CA 1
ATOM 737 C C . VAL A 1 89 ? -3.366 2.812 -9.164 1.00 98.38 89 VAL A C 1
ATOM 739 O O . VAL A 1 89 ? -2.687 2.188 -9.978 1.00 98.38 89 VAL A O 1
ATOM 742 N N . TYR A 1 90 ? -3.900 2.251 -8.076 1.00 98.69 90 TYR A N 1
ATOM 743 C CA . TYR A 1 90 ? -3.702 0.851 -7.724 1.00 98.69 90 TYR A CA 1
ATOM 744 C C . TYR A 1 90 ? -4.215 -0.096 -8.824 1.00 98.69 90 TYR A C 1
ATOM 746 O O . TYR A 1 90 ? -3.478 -0.968 -9.284 1.00 98.69 90 TYR A O 1
ATOM 754 N N . GLU A 1 91 ? -5.462 0.075 -9.280 1.00 98.31 91 GLU A N 1
ATOM 755 C CA . GLU A 1 91 ? -6.072 -0.805 -10.287 1.00 98.31 91 GLU A CA 1
ATOM 756 C C . GLU A 1 91 ? -5.391 -0.677 -11.657 1.00 98.31 91 GLU A C 1
ATOM 758 O O . GLU A 1 91 ? -5.223 -1.684 -12.351 1.00 98.31 91 GLU A O 1
ATOM 763 N N . ASN A 1 92 ? -4.964 0.532 -12.037 1.00 98.56 92 ASN A N 1
ATOM 764 C CA . ASN A 1 92 ? -4.225 0.753 -13.278 1.00 98.56 92 ASN A CA 1
ATOM 765 C C . ASN A 1 92 ? -2.853 0.075 -13.236 1.00 98.56 92 ASN A C 1
ATOM 767 O O . ASN A 1 92 ? -2.546 -0.687 -14.148 1.00 98.56 92 ASN A O 1
ATOM 771 N N . ALA A 1 93 ? -2.082 0.266 -12.162 1.00 98.56 93 ALA A N 1
ATOM 772 C CA . ALA A 1 93 ? -0.757 -0.338 -12.026 1.00 98.56 93 ALA A CA 1
ATOM 773 C C . ALA A 1 93 ? -0.822 -1.870 -11.947 1.00 98.56 93 ALA A C 1
ATOM 775 O O . ALA A 1 93 ? 0.029 -2.553 -12.508 1.00 98.56 93 ALA A O 1
ATOM 776 N N . LEU A 1 94 ? -1.852 -2.424 -11.298 1.00 98.00 94 LEU A N 1
ATOM 777 C CA . LEU A 1 94 ? -2.049 -3.873 -11.235 1.00 98.00 94 LEU A CA 1
ATOM 778 C C . LEU A 1 94 ? -2.312 -4.486 -12.619 1.00 98.00 94 LEU A C 1
ATOM 780 O O . LEU A 1 94 ? -1.958 -5.635 -12.871 1.00 98.00 94 LEU A O 1
ATOM 784 N N . LYS A 1 95 ? -2.954 -3.734 -13.517 1.00 98.00 95 LYS A N 1
ATOM 785 C CA . LYS A 1 95 ? -3.256 -4.178 -14.881 1.00 98.00 95 LYS A CA 1
ATOM 786 C C . LYS A 1 95 ? -2.118 -3.888 -15.863 1.00 98.00 95 LYS A C 1
ATOM 788 O O . LYS A 1 95 ? -1.879 -4.686 -16.765 1.00 98.00 95 LYS A O 1
ATOM 793 N N . GLU A 1 96 ? -1.479 -2.734 -15.729 1.00 98.12 96 GLU A N 1
ATOM 794 C CA . GLU A 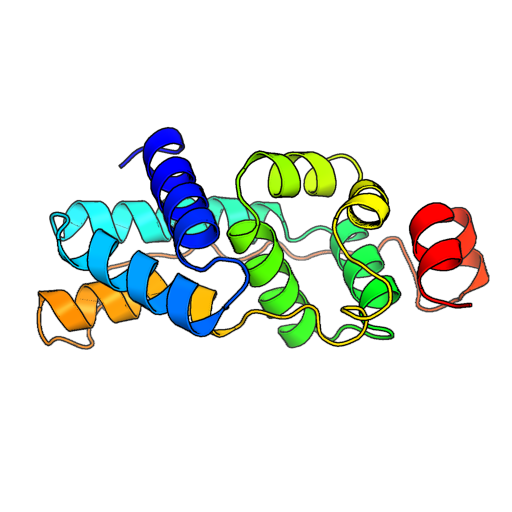1 96 ? -0.412 -2.239 -16.593 1.00 98.12 96 GLU A CA 1
ATOM 795 C C . GLU A 1 96 ? 0.615 -1.489 -15.727 1.00 98.12 96 GLU A C 1
ATOM 797 O O . GLU A 1 96 ? 0.482 -0.280 -15.539 1.00 98.12 96 GLU A O 1
ATOM 802 N N . PRO A 1 97 ? 1.654 -2.170 -15.198 1.00 98.25 97 PRO A N 1
ATOM 803 C CA . PRO A 1 97 ? 2.632 -1.552 -14.294 1.00 98.25 97 PRO A CA 1
ATOM 804 C C . PRO A 1 97 ? 3.335 -0.322 -14.879 1.00 98.25 97 PRO A C 1
ATOM 806 O O . PRO A 1 97 ? 3.711 0.593 -14.150 1.00 98.25 97 PRO A O 1
ATOM 809 N N . GLU A 1 98 ? 3.453 -0.242 -16.208 1.00 98.31 98 GLU A N 1
ATOM 810 C CA . GLU A 1 98 ? 3.991 0.937 -16.886 1.00 98.31 98 GLU A CA 1
ATOM 811 C C . GLU A 1 98 ? 3.176 2.223 -16.664 1.00 98.31 98 GLU A C 1
ATOM 813 O O . GLU A 1 98 ? 3.714 3.313 -16.863 1.00 98.31 98 GLU A O 1
ATOM 818 N N . SER A 1 99 ? 1.911 2.142 -16.223 1.00 98.62 99 SER A N 1
ATOM 819 C CA . SER A 1 99 ? 1.103 3.327 -15.891 1.00 98.62 99 SER A CA 1
ATOM 820 C C . SER A 1 99 ? 1.731 4.172 -14.780 1.00 98.62 99 SER A C 1
ATOM 822 O O . SER A 1 99 ? 1.453 5.364 -14.666 1.00 98.62 99 SER A O 1
ATOM 824 N N . LEU A 1 100 ? 2.605 3.580 -13.962 1.00 98.50 100 LEU A N 1
ATOM 825 C CA . LEU A 1 100 ? 3.331 4.275 -12.900 1.00 98.50 100 LEU A CA 1
ATOM 826 C C . LEU A 1 100 ? 4.271 5.366 -13.432 1.00 98.50 100 LEU A C 1
ATOM 828 O O . LEU A 1 100 ? 4.547 6.326 -12.714 1.00 98.50 100 LEU A O 1
ATOM 832 N N . ALA A 1 101 ? 4.670 5.297 -14.708 1.00 97.81 101 ALA A N 1
ATOM 833 C CA . ALA A 1 101 ? 5.408 6.366 -15.377 1.00 97.81 101 ALA A CA 1
ATOM 834 C C . ALA A 1 101 ? 4.624 7.691 -15.440 1.00 97.81 101 ALA A C 1
ATOM 836 O O . ALA A 1 101 ? 5.227 8.745 -15.623 1.00 97.81 101 ALA A O 1
ATOM 837 N N . GLU A 1 102 ? 3.296 7.675 -15.312 1.00 97.25 102 GLU A N 1
ATOM 838 C CA . GLU A 1 102 ? 2.464 8.888 -15.300 1.00 97.25 102 GLU A CA 1
ATOM 839 C C . GLU A 1 102 ? 2.213 9.421 -13.884 1.00 97.25 102 GLU A C 1
ATOM 841 O O . GLU A 1 102 ? 1.827 10.577 -13.720 1.00 97.25 102 GLU A O 1
ATOM 846 N N . VAL A 1 103 ? 2.444 8.586 -12.868 1.00 96.94 103 VAL A N 1
ATOM 847 C CA . VAL A 1 103 ? 2.123 8.874 -11.464 1.00 96.94 103 VAL A CA 1
ATOM 848 C C . VAL A 1 103 ? 3.341 9.381 -10.703 1.00 96.94 103 VAL A C 1
ATOM 850 O O . VAL A 1 103 ? 3.214 10.333 -9.943 1.00 96.94 103 VAL A O 1
ATOM 853 N N . ILE A 1 104 ? 4.495 8.748 -10.911 1.00 97.00 104 ILE A N 1
ATOM 854 C CA . ILE A 1 104 ? 5.722 8.993 -10.145 1.00 97.00 104 ILE A CA 1
ATOM 855 C C . ILE A 1 104 ? 6.627 9.912 -10.948 1.00 97.00 104 ILE A C 1
ATOM 857 O O . ILE A 1 104 ? 6.894 9.631 -12.122 1.00 97.00 104 ILE A O 1
ATOM 861 N N . SER A 1 105 ? 7.101 11.003 -10.356 1.00 94.94 105 SER A N 1
ATOM 862 C CA . SER A 1 105 ? 8.076 11.878 -11.008 1.00 94.94 105 SER A CA 1
ATOM 863 C C . SER A 1 105 ? 9.515 11.381 -10.823 1.00 94.94 105 SER A C 1
ATOM 865 O O . SER A 1 105 ? 9.812 10.539 -9.982 1.00 94.94 105 SER A O 1
ATOM 867 N N . GLU A 1 106 ? 10.430 11.871 -11.660 1.00 93.81 106 GLU A N 1
ATOM 868 C CA . GLU A 1 106 ? 11.846 11.467 -11.620 1.00 93.81 106 GLU A CA 1
ATOM 869 C C . GLU A 1 106 ? 12.532 11.888 -10.310 1.00 93.81 106 GLU A C 1
ATOM 871 O O . GLU A 1 106 ? 13.456 11.220 -9.862 1.00 93.81 106 GLU A O 1
ATOM 876 N N . ASP A 1 107 ? 12.067 12.965 -9.672 1.00 93.25 107 ASP A N 1
ATOM 877 C CA . ASP A 1 107 ? 12.572 13.444 -8.382 1.00 93.25 107 ASP A CA 1
ATOM 878 C C . ASP A 1 107 ? 12.090 12.620 -7.177 1.00 93.25 107 ASP A C 1
ATOM 880 O O . ASP A 1 107 ? 12.719 12.674 -6.121 1.00 93.25 107 ASP A O 1
ATOM 884 N N . GLU A 1 108 ? 11.014 11.846 -7.333 1.00 91.31 108 GLU A N 1
ATOM 885 C CA . GLU A 1 108 ? 10.500 10.925 -6.308 1.00 91.31 108 GLU A CA 1
ATOM 886 C C . GLU A 1 108 ? 11.126 9.522 -6.416 1.00 91.31 108 GLU A C 1
ATOM 888 O O . GLU A 1 108 ? 11.144 8.768 -5.440 1.00 91.31 108 GLU A O 1
ATOM 893 N N . ALA A 1 109 ? 11.645 9.167 -7.596 1.00 92.44 109 ALA A N 1
ATOM 894 C CA . ALA A 1 109 ? 12.250 7.867 -7.867 1.00 92.44 109 ALA A CA 1
ATOM 895 C C . ALA A 1 109 ? 13.400 7.544 -6.893 1.00 92.44 109 ALA A C 1
ATOM 897 O O . ALA A 1 109 ? 14.108 8.426 -6.403 1.00 92.44 109 ALA A O 1
ATOM 898 N N . GLY A 1 110 ? 13.582 6.258 -6.591 1.00 92.19 110 GLY A N 1
ATOM 899 C CA . GLY A 1 110 ? 14.542 5.799 -5.579 1.00 92.19 110 GLY A CA 1
ATOM 900 C C . GLY A 1 110 ? 14.025 5.805 -4.137 1.00 92.19 110 GLY A C 1
ATOM 901 O O . GLY A 1 110 ? 14.668 5.196 -3.289 1.00 92.19 110 GLY A O 1
ATOM 902 N N . ASN A 1 111 ? 12.890 6.455 -3.847 1.00 92.00 111 ASN A N 1
ATOM 903 C CA . ASN A 1 111 ? 12.299 6.522 -2.500 1.00 92.00 111 ASN A CA 1
ATOM 904 C C . ASN A 1 111 ? 10.786 6.250 -2.519 1.00 92.00 111 ASN A C 1
ATOM 906 O O . ASN A 1 111 ? 10.011 6.899 -1.815 1.00 92.00 111 ASN A O 1
ATOM 910 N N . ILE A 1 112 ? 10.341 5.320 -3.367 1.00 97.19 112 ILE A N 1
ATOM 911 C CA . ILE A 1 112 ? 8.936 4.914 -3.423 1.00 97.19 112 ILE A CA 1
ATOM 912 C C . ILE A 1 112 ? 8.716 3.778 -2.430 1.00 97.19 112 ILE A C 1
ATOM 914 O O . ILE A 1 112 ? 8.748 2.595 -2.781 1.00 97.19 112 ILE A O 1
ATOM 918 N N . ASP A 1 113 ? 8.508 4.172 -1.180 1.00 95.56 113 ASP A N 1
ATOM 919 C CA . ASP A 1 113 ? 8.181 3.309 -0.055 1.00 95.56 113 ASP A CA 1
ATOM 920 C C . ASP A 1 113 ? 7.095 3.955 0.821 1.00 95.56 113 ASP A C 1
ATOM 922 O O . ASP A 1 113 ? 6.837 5.160 0.759 1.00 95.56 113 ASP A O 1
ATOM 926 N N . PHE A 1 114 ? 6.369 3.127 1.575 1.00 97.75 114 PHE A N 1
ATOM 927 C CA . PHE A 1 114 ? 5.452 3.596 2.608 1.00 97.75 114 PHE A CA 1
ATOM 928 C C . PHE A 1 114 ? 5.190 2.488 3.635 1.00 97.75 114 PHE A C 1
ATOM 930 O O . PHE A 1 114 ? 4.130 1.865 3.638 1.00 97.75 114 PHE A O 1
ATOM 937 N N . GLU A 1 115 ? 6.165 2.214 4.502 1.00 97.81 115 GLU A N 1
ATOM 938 C CA . GLU A 1 115 ? 6.059 1.153 5.517 1.00 97.81 115 GLU A CA 1
ATOM 939 C C . GLU A 1 115 ? 4.910 1.404 6.511 1.00 97.81 115 GLU A C 1
ATOM 941 O O . GLU A 1 115 ? 4.109 0.507 6.780 1.00 97.81 115 GLU A O 1
ATOM 946 N N . ASP A 1 116 ? 4.779 2.634 7.015 1.00 98.31 116 ASP A N 1
ATOM 947 C CA . ASP A 1 116 ? 3.834 2.970 8.090 1.00 98.31 116 ASP A CA 1
ATOM 948 C C . ASP A 1 116 ? 2.375 2.633 7.746 1.00 98.31 116 ASP A C 1
ATOM 950 O O . ASP A 1 116 ? 1.577 2.290 8.623 1.00 98.31 116 ASP A O 1
ATOM 954 N N . ILE A 1 117 ? 2.005 2.665 6.459 1.00 98.44 117 ILE A N 1
ATOM 955 C CA . ILE A 1 117 ? 0.633 2.353 6.049 1.00 98.44 117 ILE A CA 1
ATOM 956 C C . ILE A 1 117 ? 0.249 0.893 6.323 1.00 98.44 117 ILE A C 1
ATOM 958 O O . ILE A 1 117 ? -0.932 0.592 6.485 1.00 98.44 117 ILE A O 1
ATOM 962 N N . LEU A 1 118 ? 1.225 -0.013 6.442 1.00 98.00 118 LEU A N 1
ATOM 963 C CA . LEU A 1 118 ? 0.997 -1.424 6.765 1.00 98.00 118 LEU A CA 1
ATOM 964 C C . LEU A 1 118 ? 0.491 -1.623 8.209 1.00 98.00 118 LEU A C 1
ATOM 966 O O . LEU A 1 118 ? -0.085 -2.669 8.535 1.00 98.00 118 LEU A O 1
ATOM 970 N N . TYR A 1 119 ? 0.655 -0.608 9.065 1.00 98.12 119 TYR A N 1
ATOM 971 C CA . TYR A 1 119 ? 0.324 -0.648 10.490 1.00 98.12 119 TYR A CA 1
ATOM 972 C C . TYR A 1 119 ? -0.946 0.136 10.862 1.00 98.12 119 TYR A C 1
ATOM 974 O O . TYR A 1 119 ? -1.407 0.046 12.000 1.00 98.12 119 TYR A O 1
ATOM 982 N N . VAL A 1 120 ? -1.606 0.818 9.917 1.00 98.38 120 VAL A N 1
ATOM 983 C CA . VAL A 1 120 ? -2.722 1.746 10.218 1.00 98.38 120 VAL A CA 1
ATOM 984 C C . VAL A 1 120 ? -3.908 1.100 10.932 1.00 98.38 120 VAL A C 1
ATOM 986 O O . VAL A 1 120 ? -4.545 1.739 11.769 1.00 98.38 120 VAL A O 1
ATOM 989 N N . SER A 1 121 ? -4.210 -0.170 10.645 1.00 98.38 121 SER A N 1
ATOM 990 C CA . SER A 1 121 ? -5.269 -0.912 11.341 1.00 98.38 121 SER A CA 1
ATOM 991 C C . SER A 1 121 ? -4.906 -1.173 12.805 1.00 98.38 121 SER A C 1
ATOM 993 O O . SER A 1 121 ? -5.748 -1.012 13.692 1.00 98.38 121 SER A O 1
ATOM 995 N N . PHE A 1 122 ? -3.648 -1.558 13.052 1.00 98.56 122 PHE A N 1
ATOM 996 C CA . PHE A 1 122 ? -3.106 -1.781 14.390 1.00 98.56 122 PHE A CA 1
ATOM 997 C C . PHE A 1 122 ? -3.106 -0.472 15.182 1.00 98.56 122 PHE A C 1
ATOM 999 O O . PHE A 1 122 ? -3.649 -0.429 16.287 1.00 98.56 122 PHE A O 1
ATOM 1006 N N . ASP A 1 123 ? -2.597 0.609 14.591 1.00 98.69 123 ASP A N 1
ATOM 1007 C CA . ASP A 1 123 ? -2.526 1.917 15.243 1.00 98.69 123 ASP A CA 1
ATOM 1008 C C . ASP A 1 123 ? -3.913 2.482 15.547 1.00 98.69 123 ASP A C 1
ATOM 1010 O O . ASP A 1 123 ? -4.154 2.985 16.646 1.00 98.69 123 ASP A O 1
ATOM 1014 N N . ALA A 1 124 ? -4.870 2.337 14.627 1.00 98.75 124 ALA A N 1
ATOM 1015 C CA . ALA A 1 124 ? -6.246 2.768 14.853 1.00 98.75 124 ALA A CA 1
ATOM 1016 C C . ALA A 1 124 ? -6.940 1.952 15.953 1.00 98.75 124 ALA A C 1
ATOM 1018 O O . ALA A 1 124 ? -7.647 2.513 16.795 1.00 98.75 124 ALA A O 1
ATOM 1019 N N . TYR A 1 125 ? -6.724 0.633 15.988 1.00 98.75 125 TYR A N 1
ATOM 1020 C CA . TYR A 1 125 ? -7.237 -0.221 17.059 1.00 98.75 125 TYR A CA 1
ATOM 1021 C C . TYR A 1 125 ? -6.630 0.147 18.415 1.00 98.75 125 TYR A C 1
ATOM 1023 O O . TYR A 1 125 ? -7.361 0.278 19.405 1.00 98.75 125 TYR A O 1
ATOM 1031 N N . LYS A 1 126 ? -5.312 0.357 18.463 1.00 98.56 126 LYS A N 1
ATOM 1032 C CA . LYS A 1 126 ? -4.594 0.777 19.666 1.00 98.56 126 LYS A CA 1
ATOM 1033 C C . LYS A 1 126 ? -5.084 2.135 20.153 1.00 98.56 126 LYS A C 1
ATOM 1035 O O . LYS A 1 126 ? -5.376 2.280 21.338 1.00 98.56 126 LYS A O 1
ATOM 1040 N N . LEU A 1 127 ? -5.257 3.102 19.251 1.00 98.62 127 LEU A N 1
ATOM 1041 C CA . LEU A 1 127 ? -5.801 4.423 19.565 1.00 98.62 127 LEU A CA 1
ATOM 1042 C C . LEU A 1 127 ? -7.222 4.330 20.139 1.00 98.62 127 LEU A C 1
ATOM 1044 O O . LEU A 1 127 ? -7.532 4.983 21.133 1.00 98.62 127 LEU A O 1
ATOM 1048 N N . LYS A 1 128 ? -8.076 3.486 19.547 1.00 98.25 128 LYS A N 1
ATOM 1049 C CA . LYS A 1 128 ? -9.465 3.302 19.981 1.00 98.25 128 LYS A CA 1
ATOM 1050 C C . LYS A 1 128 ? -9.586 2.610 21.339 1.00 98.25 128 LYS A C 1
ATOM 1052 O O . LYS A 1 128 ? -10.431 2.981 22.152 1.00 98.25 128 LYS A O 1
ATOM 1057 N N . THR A 1 129 ? -8.817 1.546 21.548 1.00 98.00 129 THR A N 1
ATOM 1058 C CA . THR A 1 129 ? -9.050 0.593 22.647 1.00 98.00 129 THR A CA 1
ATOM 1059 C C . THR A 1 129 ? -8.019 0.681 23.767 1.00 98.00 129 THR A C 1
ATOM 1061 O O . THR A 1 129 ? -8.276 0.188 24.867 1.00 98.00 129 THR A O 1
ATOM 1064 N N . GLY A 1 130 ? -6.855 1.278 23.498 1.00 98.31 130 GLY A N 1
ATOM 1065 C CA . GLY A 1 130 ? -5.689 1.270 24.380 1.00 98.31 130 GLY A CA 1
ATOM 1066 C C . GLY A 1 130 ? -4.991 -0.091 24.492 1.00 98.31 130 GLY A C 1
ATOM 1067 O O . GLY A 1 130 ? -4.207 -0.279 25.421 1.00 98.31 130 GLY A O 1
ATOM 1068 N N . LYS A 1 131 ? -5.295 -1.054 23.610 1.00 97.88 131 LYS A N 1
ATOM 1069 C CA . LYS A 1 131 ? -4.760 -2.424 23.646 1.00 97.88 131 LYS A CA 1
ATOM 1070 C C . LYS A 1 131 ? -3.817 -2.695 22.477 1.00 97.88 131 LYS A C 1
ATOM 1072 O O . LYS A 1 131 ? -4.010 -2.165 21.390 1.00 97.88 131 LYS A O 1
ATOM 1077 N N . ASP A 1 132 ? -2.881 -3.616 22.700 1.00 96.62 132 ASP A N 1
ATOM 1078 C CA . ASP A 1 132 ? -1.877 -4.058 21.719 1.00 96.62 132 ASP A CA 1
ATOM 1079 C C . ASP A 1 132 ? -2.130 -5.491 21.199 1.00 96.62 132 ASP A C 1
ATOM 1081 O O . ASP A 1 132 ? -1.257 -6.099 20.591 1.00 96.62 132 ASP A O 1
ATOM 1085 N N . ASP A 1 133 ? -3.330 -6.046 21.420 1.00 97.44 133 ASP A N 1
ATOM 1086 C CA . ASP A 1 133 ? -3.704 -7.425 21.055 1.00 97.44 133 ASP A CA 1
ATOM 1087 C C . ASP A 1 133 ? -4.387 -7.542 19.678 1.00 97.44 133 ASP A C 1
ATOM 1089 O O . ASP A 1 133 ? -5.109 -8.504 19.425 1.00 97.44 133 ASP A O 1
ATOM 1093 N N . PHE A 1 134 ? -4.194 -6.564 18.782 1.00 97.56 134 PHE A N 1
ATOM 1094 C CA . PHE A 1 134 ? -4.861 -6.513 17.472 1.00 97.56 134 PHE A CA 1
ATOM 1095 C C . PHE A 1 134 ? -4.586 -7.755 16.616 1.00 97.56 134 PHE A C 1
ATOM 1097 O O . PHE A 1 134 ? -5.515 -8.348 16.070 1.00 97.56 134 PHE A O 1
ATOM 1104 N N . TYR A 1 135 ? -3.319 -8.174 16.532 1.00 95.44 135 TYR A N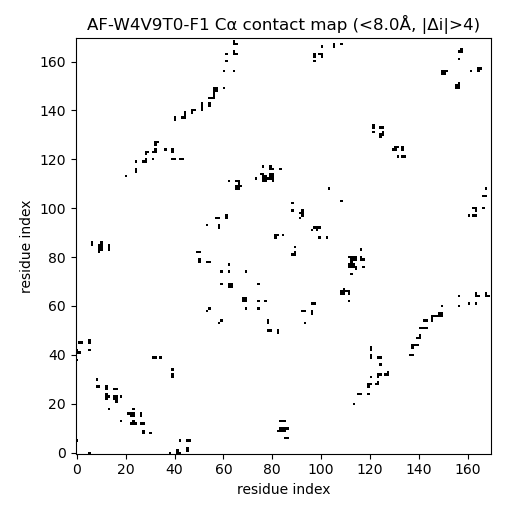 1
ATOM 1105 C CA . TYR A 1 135 ? -2.904 -9.319 15.719 1.00 95.44 135 TYR A CA 1
ATOM 1106 C C . TYR A 1 135 ? -3.434 -10.658 16.242 1.00 95.44 135 TYR A C 1
ATOM 1108 O O . TYR A 1 135 ? -3.549 -11.604 15.471 1.00 95.44 135 TYR A O 1
ATOM 1116 N N . ASP A 1 136 ? -3.870 -10.718 17.504 1.00 96.06 136 ASP A N 1
ATOM 1117 C CA . ASP A 1 136 ? -4.574 -11.881 18.050 1.00 96.06 136 ASP A CA 1
ATOM 1118 C C . ASP A 1 136 ? -6.047 -11.938 17.588 1.00 96.06 136 ASP A C 1
ATOM 1120 O O . ASP A 1 136 ? -6.722 -12.952 17.785 1.00 96.06 136 ASP A O 1
ATOM 1124 N N . LYS A 1 137 ? -6.586 -10.843 17.025 1.00 93.88 137 LYS A N 1
ATOM 1125 C CA . LYS A 1 137 ? -7.990 -10.722 16.577 1.00 93.88 137 LYS A CA 1
ATOM 1126 C C . LYS A 1 137 ? -8.173 -10.873 15.075 1.00 93.88 137 LYS A C 1
ATOM 1128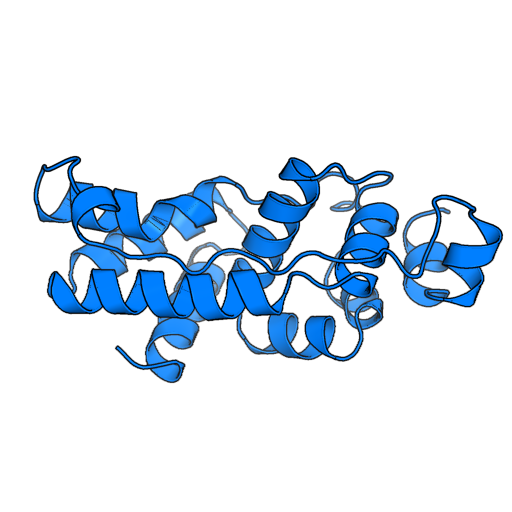 O O . LYS A 1 137 ? -9.285 -11.172 14.641 1.00 93.88 137 LYS A O 1
ATOM 1133 N N . VAL A 1 138 ? -7.126 -10.633 14.291 1.00 94.06 138 VAL A N 1
ATOM 1134 C CA . VAL A 1 138 ? -7.193 -10.661 12.827 1.00 94.06 138 VAL A CA 1
ATOM 1135 C C . VAL A 1 138 ? -6.478 -11.879 12.263 1.00 94.06 138 VAL A C 1
ATOM 1137 O O . VAL A 1 138 ? -5.534 -12.404 12.843 1.00 94.06 138 VAL A O 1
ATOM 1140 N N . GLN A 1 139 ? -6.941 -12.336 11.104 1.00 89.81 139 GLN A N 1
ATOM 1141 C CA . GLN A 1 139 ? -6.272 -13.369 10.325 1.00 89.81 139 GLN A CA 1
ATOM 1142 C C . GLN A 1 139 ? -5.941 -12.788 8.960 1.00 89.81 139 GLN A C 1
ATOM 1144 O O . GLN A 1 139 ? -6.837 -12.411 8.203 1.00 89.81 139 GLN A O 1
ATOM 1149 N N . ARG A 1 140 ? -4.646 -12.711 8.662 1.00 88.62 140 ARG A N 1
ATOM 1150 C CA . ARG A 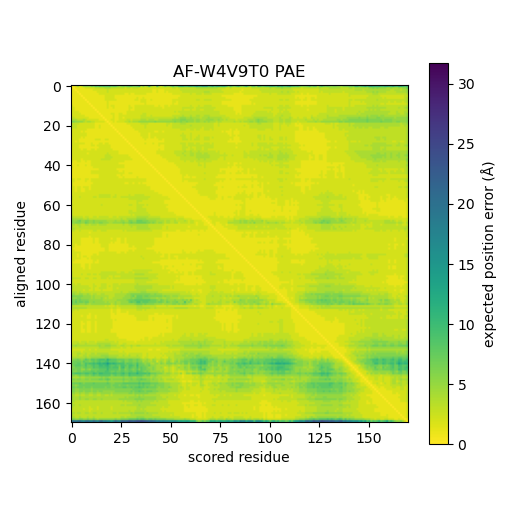1 140 ? -4.133 -12.231 7.381 1.00 88.62 140 ARG A CA 1
ATOM 1151 C C . ARG A 1 140 ? -3.869 -13.428 6.478 1.00 88.62 140 ARG A C 1
ATOM 1153 O O . ARG A 1 140 ? -3.455 -14.486 6.940 1.00 88.62 140 ARG A O 1
ATOM 1160 N N . THR A 1 141 ? -4.178 -13.265 5.197 1.00 85.19 141 THR A N 1
ATOM 1161 C CA . THR A 1 141 ? -3.870 -14.284 4.188 1.00 85.19 141 THR A CA 1
ATOM 1162 C C . THR A 1 141 ? -2.400 -14.162 3.818 1.00 85.19 141 THR A C 1
ATOM 1164 O O . THR A 1 141 ? -1.910 -13.048 3.633 1.00 85.19 141 THR A O 1
ATOM 1167 N N . GLU A 1 142 ? -1.706 -15.292 3.726 1.00 86.81 142 GLU A N 1
ATOM 1168 C CA . GLU A 1 142 ? -0.324 -15.324 3.255 1.00 86.81 142 GLU A CA 1
ATOM 1169 C C . GLU A 1 142 ? -0.265 -14.962 1.767 1.00 86.81 142 GLU A C 1
ATOM 1171 O O . GLU A 1 142 ? -1.166 -15.302 0.992 1.00 86.81 142 GLU A O 1
ATOM 1176 N N . CYS A 1 143 ? 0.792 -14.254 1.368 1.00 87.06 143 CYS A N 1
ATOM 1177 C CA . CYS A 1 143 ? 1.055 -14.052 -0.050 1.00 87.06 143 CYS A CA 1
ATOM 1178 C C . CYS A 1 143 ? 1.395 -15.409 -0.692 1.00 87.06 143 CYS A C 1
ATOM 1180 O O . CYS A 1 143 ? 2.053 -16.234 -0.054 1.00 87.06 143 CYS A O 1
ATOM 1182 N N . PRO A 1 144 ? 0.941 -15.669 -1.929 1.00 89.44 144 PRO A N 1
ATOM 1183 C CA . PRO A 1 144 ? 1.328 -16.880 -2.636 1.00 89.44 144 PRO A CA 1
ATOM 1184 C C . PRO A 1 144 ? 2.835 -16.873 -2.918 1.00 89.44 144 PRO A C 1
ATOM 1186 O O . PRO A 1 144 ? 3.443 -15.810 -3.034 1.00 89.44 144 PRO A O 1
ATOM 1189 N N . GLU A 1 145 ? 3.424 -18.056 -3.093 1.00 90.50 145 GLU A N 1
ATOM 1190 C CA . GLU A 1 145 ? 4.751 -18.149 -3.701 1.00 90.50 145 GLU A CA 1
ATOM 1191 C C . GLU A 1 145 ? 4.711 -17.542 -5.106 1.00 90.50 145 GLU A C 1
ATOM 1193 O O . GLU A 1 145 ? 3.768 -17.780 -5.871 1.00 90.50 145 GLU A O 1
ATOM 1198 N N . ILE A 1 146 ? 5.737 -16.761 -5.439 1.00 91.56 146 ILE A N 1
ATOM 1199 C CA . ILE A 1 146 ? 5.839 -16.083 -6.723 1.00 91.56 146 ILE A CA 1
ATOM 1200 C C . ILE A 1 146 ? 7.112 -16.492 -7.455 1.00 91.56 146 ILE A C 1
ATOM 1202 O O . ILE A 1 146 ? 8.204 -16.492 -6.893 1.00 91.56 146 ILE A O 1
ATOM 1206 N N . GLU A 1 147 ? 6.961 -16.843 -8.728 1.00 94.38 147 GLU A N 1
ATOM 1207 C CA . GLU A 1 147 ? 8.075 -17.042 -9.648 1.00 94.38 147 GLU A CA 1
ATOM 1208 C C . GLU A 1 147 ? 8.308 -15.736 -10.412 1.00 94.38 147 GLU A C 1
ATOM 1210 O O . GLU A 1 147 ? 7.372 -15.176 -10.990 1.00 94.38 147 GLU A O 1
ATOM 1215 N N . LEU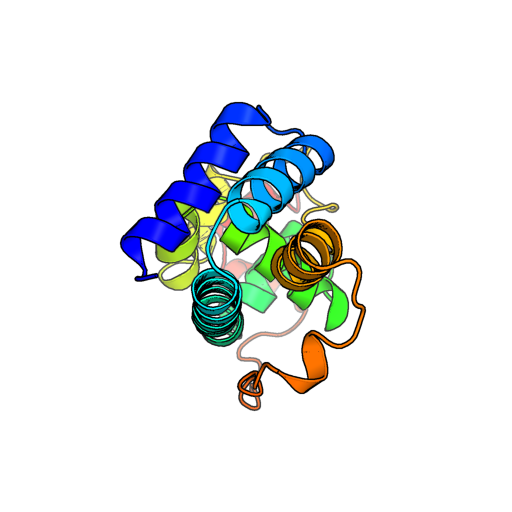 A 1 148 ? 9.544 -15.228 -10.395 1.00 94.88 148 LEU A N 1
ATOM 1216 C CA . LEU A 1 148 ? 9.874 -14.001 -11.110 1.00 94.88 148 LEU A CA 1
ATOM 1217 C C . LEU A 1 148 ? 9.980 -14.269 -12.616 1.00 94.88 148 LEU A C 1
ATOM 1219 O O . LEU A 1 148 ? 10.730 -15.140 -13.049 1.00 94.88 148 LEU A O 1
ATOM 1223 N N . THR A 1 149 ? 9.247 -13.497 -13.418 1.00 94.38 149 THR A N 1
ATOM 1224 C CA . THR A 1 149 ? 9.242 -13.584 -14.888 1.00 94.38 149 THR A CA 1
ATOM 1225 C C . THR A 1 149 ? 10.282 -12.672 -15.546 1.00 94.38 149 THR A C 1
ATOM 1227 O O . THR A 1 149 ? 10.411 -12.660 -16.769 1.00 94.38 149 THR A O 1
ATOM 1230 N N . TRP A 1 150 ? 11.042 -11.928 -14.741 1.00 95.06 150 TRP A N 1
ATOM 1231 C CA . TRP A 1 150 ? 12.070 -10.977 -15.151 1.00 95.06 150 TRP A CA 1
ATOM 1232 C C . TRP A 1 150 ? 13.393 -11.260 -14.428 1.00 95.06 150 TRP A C 1
ATOM 1234 O O . TRP A 1 150 ? 13.475 -12.080 -13.514 1.00 95.06 150 TRP A O 1
ATOM 1244 N N . SER A 1 151 ? 14.449 -10.569 -14.850 1.00 94.44 151 SER A N 1
ATOM 1245 C CA . SER A 1 151 ? 15.756 -10.581 -14.189 1.00 94.44 151 SER A CA 1
ATOM 1246 C C . SER A 1 151 ? 16.305 -9.163 -14.132 1.00 94.44 151 SER A C 1
ATOM 1248 O O . SER A 1 151 ? 15.875 -8.318 -14.911 1.00 94.44 151 SER A O 1
ATOM 1250 N N . GLU A 1 152 ? 17.292 -8.910 -13.278 1.00 92.75 152 GLU A N 1
ATOM 1251 C CA . GLU A 1 152 ? 17.948 -7.598 -13.133 1.00 92.75 152 GLU A CA 1
ATOM 1252 C C . GLU A 1 152 ? 18.743 -7.146 -14.379 1.00 92.75 152 GLU A C 1
ATOM 1254 O O . GLU A 1 152 ? 19.451 -6.142 -14.350 1.00 92.75 152 GLU A O 1
ATOM 1259 N N . ASN A 1 153 ? 18.662 -7.890 -15.483 1.00 95.25 153 ASN A N 1
ATOM 1260 C CA . ASN A 1 153 ? 19.258 -7.512 -16.751 1.00 95.25 153 ASN A CA 1
ATOM 1261 C C . ASN A 1 153 ? 18.503 -6.323 -17.369 1.00 95.25 153 ASN A C 1
ATOM 1263 O O . ASN A 1 153 ? 17.304 -6.402 -17.635 1.00 95.25 153 ASN A O 1
ATOM 1267 N N . GLU A 1 154 ? 19.238 -5.248 -17.640 1.00 92.69 154 GLU A N 1
ATOM 1268 C CA . GLU A 1 154 ? 18.697 -4.005 -18.190 1.00 92.69 154 GLU A CA 1
ATOM 1269 C C . GLU A 1 154 ? 18.008 -4.187 -19.550 1.00 92.69 154 GLU A C 1
ATOM 1271 O O . GLU A 1 154 ? 16.916 -3.661 -19.732 1.00 92.69 154 GLU A O 1
ATOM 1276 N N . GLU A 1 155 ? 18.561 -4.995 -20.463 1.00 94.25 155 GLU A N 1
ATOM 1277 C CA . GLU A 1 155 ? 17.949 -5.242 -21.780 1.00 94.25 155 GLU A CA 1
ATOM 1278 C C . GLU A 1 155 ? 16.588 -5.949 -21.646 1.00 94.25 155 GLU A C 1
ATOM 1280 O O . GLU A 1 155 ? 15.633 -5.607 -22.343 1.00 94.25 155 GLU A O 1
ATOM 1285 N N . VAL A 1 156 ? 16.476 -6.902 -20.711 1.00 95.19 156 VAL A N 1
ATOM 1286 C CA . VAL A 1 156 ? 15.210 -7.599 -20.415 1.00 95.19 156 VAL A CA 1
ATOM 1287 C C . VAL A 1 156 ? 14.176 -6.630 -19.842 1.00 95.19 156 VAL A C 1
ATOM 1289 O O . VAL A 1 156 ? 13.013 -6.651 -20.246 1.00 95.19 156 VAL A O 1
ATOM 1292 N N . LEU A 1 157 ? 14.586 -5.767 -18.910 1.00 96.69 157 LEU A N 1
ATOM 1293 C CA . LEU A 1 157 ? 13.691 -4.793 -18.286 1.00 96.69 157 LEU A CA 1
ATOM 1294 C C . LEU A 1 157 ? 13.277 -3.682 -19.260 1.00 96.69 157 LEU A C 1
ATOM 1296 O O . LEU A 1 157 ? 12.126 -3.252 -19.215 1.00 96.69 157 LEU A O 1
ATOM 1300 N N . GLU A 1 158 ? 14.151 -3.266 -20.179 1.00 96.81 158 GLU A N 1
ATOM 1301 C CA . GLU A 1 158 ? 13.817 -2.311 -21.242 1.00 96.81 158 GLU A CA 1
ATOM 1302 C C . GLU A 1 158 ? 12.825 -2.906 -22.255 1.00 96.81 158 GLU A C 1
ATOM 1304 O O . GLU A 1 158 ? 11.912 -2.208 -22.695 1.00 96.81 158 GLU A O 1
ATOM 1309 N N . GLU A 1 159 ? 12.946 -4.195 -22.597 1.00 96.69 159 GLU A N 1
ATOM 1310 C CA . GLU A 1 159 ? 11.984 -4.875 -23.476 1.00 96.69 159 GLU A CA 1
ATOM 1311 C C . GLU A 1 159 ? 10.600 -5.007 -22.817 1.00 96.69 159 GLU A C 1
ATOM 1313 O O . GLU A 1 159 ? 9.578 -4.779 -23.470 1.00 96.69 159 GLU A O 1
ATOM 1318 N N . MET A 1 160 ? 10.557 -5.358 -21.527 1.00 96.81 160 MET A N 1
ATOM 1319 C CA . MET A 1 160 ? 9.307 -5.580 -20.792 1.00 96.81 160 MET A CA 1
ATOM 1320 C C . MET A 1 160 ? 8.622 -4.282 -20.337 1.00 96.81 160 MET A C 1
ATOM 1322 O O . MET A 1 160 ? 7.392 -4.208 -20.348 1.00 96.81 160 MET A O 1
ATOM 1326 N N . PHE A 1 161 ? 9.396 -3.270 -19.934 1.00 98.00 161 PHE A N 1
ATOM 1327 C CA . PHE A 1 161 ? 8.911 -2.023 -19.325 1.00 98.00 161 PHE A CA 1
ATOM 1328 C C . PHE A 1 161 ? 9.580 -0.772 -19.933 1.00 98.00 161 PHE A C 1
ATOM 1330 O O . PHE A 1 161 ? 10.156 0.052 -19.204 1.00 98.00 161 PHE A O 1
ATOM 1337 N N . PRO A 1 162 ? 9.508 -0.583 -21.264 1.00 97.81 162 PRO A N 1
ATOM 1338 C CA . PRO A 1 162 ? 10.227 0.477 -21.970 1.00 97.81 162 PRO A CA 1
ATOM 1339 C C . PRO A 1 162 ? 9.903 1.891 -21.472 1.00 97.81 162 PRO A C 1
ATOM 1341 O O . PRO A 1 162 ? 10.766 2.766 -21.505 1.00 97.81 162 PRO A O 1
ATOM 1344 N N . LYS A 1 163 ? 8.675 2.162 -21.010 1.00 98.06 163 LYS A N 1
ATOM 1345 C CA . LYS A 1 163 ? 8.284 3.484 -20.493 1.00 98.06 163 LYS A CA 1
ATOM 1346 C C . LYS A 1 163 ? 8.919 3.766 -19.136 1.00 98.06 163 LYS A C 1
ATOM 1348 O O . LYS A 1 163 ? 9.356 4.894 -18.916 1.00 98.06 163 LYS A O 1
ATOM 1353 N N . LEU A 1 164 ? 8.962 2.770 -18.245 1.00 98.06 164 LEU A N 1
ATOM 1354 C CA . LEU A 1 164 ? 9.554 2.922 -16.913 1.00 98.06 164 LEU A CA 1
ATOM 1355 C C . LEU A 1 164 ? 11.069 3.082 -17.023 1.00 98.06 164 LEU A C 1
ATOM 1357 O O . LEU A 1 164 ? 11.604 4.054 -16.496 1.00 98.06 164 LEU A O 1
ATOM 1361 N N . VAL A 1 165 ? 11.737 2.199 -17.774 1.00 97.62 165 VAL A N 1
ATOM 1362 C CA . VAL A 1 165 ? 13.192 2.271 -17.985 1.00 97.62 165 VAL A CA 1
ATOM 1363 C C . VAL A 1 165 ? 13.578 3.602 -18.616 1.00 97.62 165 VAL A C 1
ATOM 1365 O O . VAL A 1 165 ? 14.409 4.330 -18.074 1.00 97.62 165 VAL A O 1
ATOM 1368 N N . LYS A 1 166 ? 12.897 3.993 -19.702 1.00 96.81 166 LYS A N 1
ATOM 1369 C CA . LYS A 1 166 ? 13.140 5.286 -20.345 1.00 96.81 166 LYS A CA 1
ATOM 1370 C C . LYS A 1 166 ? 12.958 6.455 -19.384 1.00 96.81 166 LYS A C 1
ATOM 1372 O O . LYS A 1 166 ? 13.603 7.472 -19.589 1.00 96.81 166 LYS A O 1
ATOM 1377 N N . LYS A 1 167 ? 12.056 6.379 -18.407 1.00 97.25 167 LYS A N 1
ATOM 1378 C CA . LYS A 1 167 ? 11.827 7.491 -17.483 1.00 97.25 167 LYS A CA 1
ATOM 1379 C C . LYS A 1 167 ? 12.869 7.543 -16.366 1.00 97.25 167 LYS A C 1
ATOM 1381 O O . LYS A 1 167 ? 13.353 8.622 -16.060 1.00 97.25 167 LYS A O 1
ATOM 1386 N N . PHE A 1 168 ? 13.204 6.406 -15.764 1.00 96.62 168 PHE A N 1
ATOM 1387 C CA . PHE A 1 168 ? 13.925 6.387 -14.487 1.00 96.62 168 PHE A CA 1
ATOM 1388 C C . PHE A 1 168 ? 15.419 6.057 -14.589 1.00 96.62 168 PHE A C 1
ATOM 1390 O O . PHE A 1 168 ? 16.134 6.270 -13.616 1.00 96.62 168 PHE A O 1
ATOM 1397 N N . TRP A 1 169 ? 15.912 5.563 -15.730 1.00 93.56 169 TRP A N 1
ATOM 1398 C CA . TRP A 1 169 ? 17.324 5.175 -15.908 1.00 93.56 169 TRP A CA 1
ATOM 1399 C C . TRP A 1 169 ? 18.125 6.114 -16.832 1.00 93.56 169 TRP A C 1
ATOM 1401 O O . TRP A 1 169 ? 19.159 5.716 -17.368 1.00 93.56 169 TRP A O 1
ATOM 1411 N N . GLN A 1 170 ? 17.657 7.351 -17.045 1.00 76.00 170 GLN A N 1
ATOM 1412 C CA . GLN A 1 170 ? 18.381 8.365 -17.834 1.00 76.00 170 GLN A CA 1
ATOM 1413 C C . GLN A 1 170 ? 19.491 9.079 -17.057 1.00 76.00 170 GLN A C 1
ATOM 1415 O O . GLN A 1 170 ? 19.304 9.359 -15.853 1.00 76.00 170 GLN A O 1
#

Sequence (170 aa):
MNDNKFWELIDDSKRKSKGDPEKQIEFLVSNIAELPEQEIYEFDKIFYKYYVASYTSELWAAAYIINGGCSDDGFDYFRGWLISQGKEVYENALKEPESLAEVISEDEAGNIDFEDILYVSFDAYKLKTGKDDFYDKVQRTECPEIELTWSENEEVLEEMFPKLVKKFWQ

pLDDT: mean 96.63, std 2.99, range [76.0, 98.75]

Secondary structure (DSSP, 8-state):
--HHHHHHHHHHHHHHHTT-HHHHHHHHHHHHHTS-HHHHHHHHHHHHHHHHHT--HHHHHHHHHHHT---HHHHHHHHHHHHHT-HHHHHHHHH-GGGGGGTS-TTTTT----SGGGGHHHHHHHHHHS-S-GGGT--PPPPPP---S--S-HHHHHHH-HHHHHHH--

Mean predicted aligned error: 2.76 Å

Foldseek 3Di:
DDPVVLLVLLVVLCVVCVPPLVSSLVSSLVVLLPDDLVVLQVSLASLLVLLLLCPALQLQLLLCLQQVHADPVNSSFLSLLQVSVGDVSSVCCSVPVLCVLVVDALVCGNPRGHPSSNCSSQSSSCVNPVDNCVVVVHDHDDRDDYDRPADPDLVRSCVRRVNSNVRHVD

Solvent-accessible surface area (backbone atoms only — not comparable to full-atom values): 9474 Å² total; per-residue (Å²): 99,53,73,68,59,50,40,51,47,35,42,52,16,41,66,73,29,72,84,37,67,69,51,20,49,55,47,38,24,55,59,44,31,75,44,59,72,69,38,36,53,35,44,43,51,52,51,48,54,53,52,42,69,57,72,42,50,61,47,46,51,42,45,21,55,47,33,76,50,64,52,76,68,46,44,54,15,30,49,32,35,38,55,51,65,16,59,69,56,34,58,44,30,74,75,40,43,57,55,44,57,79,73,56,52,74,88,53,47,56,64,67,57,30,62,70,66,75,43,37,49,53,53,10,48,26,72,59,69,76,47,88,61,53,75,83,74,56,82,82,81,79,66,74,91,79,76,70,87,72,63,96,47,63,71,60,43,38,72,76,33,47,61,39,41,65,61,59,73,114

Organism: NCBI:txid1294263